Protein AF-A0A967ILQ4-F1 (afdb_monomer)

Foldseek 3Di:
DDPPPPPPDQDAADDPQFDWDDDPNHTHGDPQWGADPVVRDTGHPDDDDPDDDDPDDDPDPCPDPPDDDDDD

Sequence (72 aa):
MKTYVDASATPPGGSNTQVQYNDNGSFGGDAEMVYDDSSNVLNVYQLTADEVKLEGQLDVLLLHTGDKLLLE

Structure (mmCIF, N/CA/C/O backbone):
data_AF-A0A967ILQ4-F1
#
_entry.id   AF-A0A967ILQ4-F1
#
loop_
_atom_site.group_PDB
_atom_site.id
_atom_site.type_symbol
_atom_site.label_atom_id
_atom_site.label_alt_id
_atom_site.label_comp_id
_atom_site.label_asym_id
_atom_site.label_entity_id
_atom_site.label_seq_id
_atom_site.pdbx_PDB_ins_code
_atom_site.Cartn_x
_atom_site.Cartn_y
_atom_site.Cartn_z
_atom_site.occupancy
_atom_site.B_iso_or_equiv
_atom_site.auth_seq_id
_atom_site.auth_comp_id
_atom_site.auth_asym_id
_atom_site.auth_atom_id
_atom_site.pdbx_PDB_model_num
ATOM 1 N N . MET A 1 1 ? 38.341 -7.168 -18.587 1.00 72.25 1 MET A N 1
ATOM 2 C CA . MET A 1 1 ? 37.366 -6.113 -18.243 1.00 72.25 1 MET A CA 1
ATOM 3 C C . MET A 1 1 ? 36.367 -6.714 -17.267 1.00 72.25 1 MET A C 1
ATOM 5 O O . MET A 1 1 ? 35.843 -7.778 -17.565 1.00 72.25 1 MET A O 1
ATOM 9 N N . LYS A 1 2 ? 36.186 -6.132 -16.077 1.00 68.88 2 LYS A N 1
ATOM 10 C CA . LYS A 1 2 ? 35.132 -6.567 -15.151 1.00 68.88 2 LYS A CA 1
ATOM 11 C C . LYS A 1 2 ? 33.822 -5.982 -15.674 1.00 68.88 2 LYS A C 1
ATOM 13 O O . LYS A 1 2 ? 33.675 -4.766 -15.699 1.00 68.88 2 LYS A O 1
ATOM 18 N N . THR A 1 3 ? 32.926 -6.827 -16.164 1.00 69.25 3 THR A N 1
ATOM 19 C CA . THR A 1 3 ? 31.543 -6.440 -16.444 1.00 69.25 3 THR A CA 1
ATOM 20 C C . THR A 1 3 ? 30.862 -6.229 -15.104 1.00 69.25 3 THR A C 1
ATOM 22 O O . THR A 1 3 ? 30.579 -7.188 -14.387 1.00 69.25 3 THR A O 1
ATOM 25 N N . TYR A 1 4 ? 30.669 -4.969 -14.731 1.00 78.62 4 TYR A N 1
ATOM 26 C CA . TYR A 1 4 ? 29.698 -4.635 -13.704 1.00 78.62 4 TYR A CA 1
ATOM 27 C C . TYR A 1 4 ? 28.347 -4.946 -14.327 1.00 78.62 4 TYR A C 1
ATOM 29 O O . TYR A 1 4 ? 27.934 -4.264 -15.258 1.00 78.62 4 TYR A O 1
ATOM 37 N N . VAL A 1 5 ? 27.734 -6.046 -13.899 1.00 74.44 5 VAL A N 1
ATOM 38 C CA . VAL A 1 5 ? 26.320 -6.260 -14.173 1.00 74.44 5 VAL A CA 1
ATOM 39 C C . VAL A 1 5 ? 25.596 -5.157 -13.416 1.00 74.44 5 VAL A C 1
ATOM 41 O O . VAL A 1 5 ? 25.629 -5.098 -12.187 1.00 74.44 5 VAL A O 1
ATOM 44 N N . ASP A 1 6 ? 25.035 -4.214 -14.152 1.00 72.56 6 ASP A N 1
ATOM 45 C CA . ASP A 1 6 ? 23.925 -3.430 -13.661 1.00 72.56 6 ASP A CA 1
ATOM 46 C C . ASP A 1 6 ? 22.835 -4.443 -13.319 1.00 72.56 6 ASP A C 1
ATOM 48 O O . ASP A 1 6 ? 22.304 -5.138 -14.182 1.00 72.56 6 ASP A O 1
ATOM 52 N N . ALA A 1 7 ? 22.596 -4.643 -12.023 1.00 70.88 7 ALA A N 1
ATOM 53 C CA . ALA A 1 7 ? 21.503 -5.488 -11.585 1.00 70.88 7 ALA A CA 1
ATOM 54 C C . ALA A 1 7 ? 20.241 -4.967 -12.278 1.00 70.88 7 ALA A C 1
ATOM 56 O O . ALA A 1 7 ? 19.827 -3.835 -12.027 1.00 70.88 7 ALA A O 1
ATOM 57 N N . SER A 1 8 ? 19.685 -5.760 -13.197 1.00 77.56 8 SER A N 1
ATOM 58 C CA . SER A 1 8 ? 18.401 -5.463 -13.816 1.00 77.56 8 SER A CA 1
ATOM 59 C C . SER A 1 8 ? 17.406 -5.311 -12.673 1.00 77.56 8 SER A C 1
ATOM 61 O O . SER A 1 8 ? 17.101 -6.278 -11.975 1.00 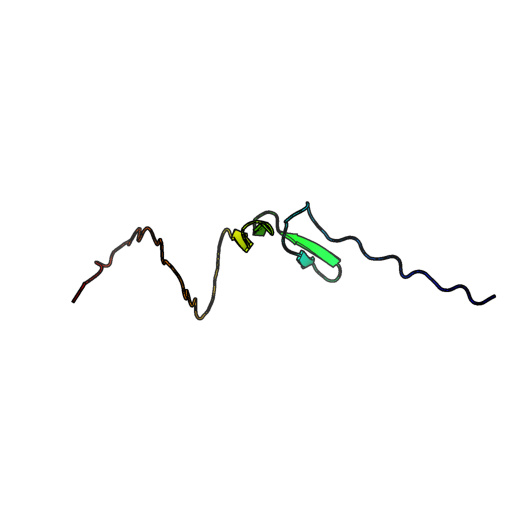77.56 8 SER A O 1
ATOM 63 N N . ALA A 1 9 ? 17.003 -4.070 -12.401 1.00 81.88 9 ALA A N 1
ATOM 64 C CA . ALA A 1 9 ? 16.040 -3.798 -11.356 1.00 81.88 9 ALA A CA 1
ATOM 65 C C . ALA A 1 9 ? 14.723 -4.450 -11.778 1.00 81.88 9 ALA A C 1
ATOM 67 O O . ALA A 1 9 ? 14.215 -4.182 -12.867 1.00 81.88 9 ALA A O 1
ATOM 68 N N . THR A 1 10 ? 14.186 -5.322 -10.931 1.00 86.19 10 THR A N 1
ATOM 69 C CA . THR A 1 10 ? 12.829 -5.838 -11.097 1.00 86.19 10 THR A CA 1
ATOM 70 C C . THR A 1 10 ? 11.864 -4.656 -11.013 1.00 86.19 10 THR A C 1
ATOM 72 O O . THR A 1 10 ? 11.875 -3.965 -9.988 1.00 86.19 10 THR A O 1
ATOM 75 N N . PRO A 1 11 ? 11.063 -4.382 -12.057 1.00 91.00 11 PRO A N 1
ATOM 76 C CA . PRO A 1 11 ? 10.092 -3.298 -12.012 1.00 91.00 11 PRO A CA 1
ATOM 77 C C . PRO A 1 11 ? 9.096 -3.499 -10.859 1.00 91.00 11 PRO A C 1
ATOM 79 O O . PRO A 1 11 ? 8.790 -4.650 -10.531 1.00 91.00 11 PRO A O 1
ATOM 82 N N . PRO A 1 12 ? 8.574 -2.417 -10.256 1.00 94.94 12 PRO A N 1
ATOM 83 C CA . PRO A 1 12 ? 7.431 -2.533 -9.357 1.00 94.94 12 PRO A CA 1
ATOM 84 C C . PRO A 1 12 ? 6.224 -3.122 -10.107 1.00 94.94 12 PRO A C 1
ATOM 86 O O . PRO A 1 12 ? 6.083 -2.944 -11.321 1.00 94.94 12 PRO A O 1
ATOM 89 N N . GLY A 1 13 ? 5.355 -3.822 -9.383 1.00 96.31 13 GLY A N 1
ATOM 90 C CA . GLY A 1 13 ? 4.073 -4.303 -9.888 1.00 96.31 13 GLY A CA 1
ATOM 91 C C . GLY A 1 13 ? 2.995 -3.213 -9.855 1.00 96.31 13 GLY A C 1
ATOM 92 O O . GLY A 1 13 ? 3.081 -2.266 -9.081 1.00 96.31 13 GLY A O 1
ATOM 93 N N . GLY A 1 14 ? 1.943 -3.352 -10.662 1.00 97.12 14 GLY A N 1
ATOM 94 C CA . GLY A 1 14 ? 0.789 -2.443 -10.639 1.00 97.12 14 GLY A CA 1
ATOM 95 C C . GLY A 1 14 ? 0.999 -1.073 -11.302 1.00 97.12 14 GLY A C 1
ATOM 96 O O . GLY A 1 14 ? 2.000 -0.807 -11.966 1.00 97.12 14 GLY A O 1
ATOM 97 N N . SER A 1 15 ? -0.012 -0.215 -11.169 1.00 97.69 15 SER A N 1
ATOM 98 C CA . SER A 1 15 ? 0.008 1.180 -11.630 1.00 97.69 15 SER A CA 1
ATOM 99 C C . SER A 1 15 ? 0.681 2.096 -10.606 1.00 97.69 15 SER A C 1
ATOM 101 O O . SER A 1 15 ? 0.834 1.733 -9.441 1.00 97.69 15 SER A O 1
ATOM 103 N N . ASN A 1 16 ? 1.051 3.312 -11.029 1.00 97.19 16 ASN A N 1
ATOM 104 C CA . ASN A 1 16 ? 1.512 4.348 -10.100 1.00 97.19 16 ASN A CA 1
ATOM 105 C C . ASN A 1 16 ? 0.529 4.480 -8.923 1.00 97.19 16 ASN A C 1
ATOM 107 O O . ASN A 1 16 ? -0.667 4.313 -9.142 1.00 97.19 16 ASN A O 1
ATOM 111 N N . THR A 1 17 ? 1.055 4.779 -7.732 1.00 98.06 17 THR A N 1
ATOM 112 C CA . THR A 1 17 ? 0.346 4.903 -6.436 1.00 98.06 17 THR A CA 1
ATOM 113 C C . THR A 1 17 ? -0.192 3.619 -5.795 1.00 98.06 17 THR A C 1
ATOM 115 O O . THR A 1 17 ? -0.596 3.659 -4.633 1.00 98.06 17 THR A O 1
ATOM 118 N N . GLN A 1 18 ? -0.142 2.470 -6.473 1.00 98.31 18 GLN A N 1
ATOM 119 C CA . GLN A 1 18 ? -0.557 1.189 -5.889 1.00 98.31 18 GLN A CA 1
ATOM 120 C C . GLN A 1 18 ? 0.504 0.629 -4.931 1.00 98.31 18 GLN A C 1
ATOM 122 O O . GLN A 1 18 ? 1.701 0.599 -5.246 1.00 98.31 18 GLN A O 1
ATOM 127 N N . VAL A 1 19 ? 0.069 0.163 -3.757 1.00 97.94 19 VAL A N 1
ATOM 128 C CA . VAL A 1 19 ? 0.954 -0.445 -2.753 1.00 97.94 19 VAL A CA 1
ATOM 129 C C . VAL A 1 19 ? 1.553 -1.745 -3.292 1.00 97.94 19 VAL A C 1
ATOM 131 O O . VAL A 1 19 ? 0.863 -2.574 -3.885 1.00 97.94 19 VAL A O 1
ATOM 134 N N . GLN A 1 20 ? 2.859 -1.917 -3.076 1.00 97.75 20 GLN A N 1
ATOM 135 C CA . GLN A 1 20 ? 3.586 -3.127 -3.454 1.00 97.75 20 GLN A CA 1
ATOM 136 C C . GLN A 1 20 ? 3.401 -4.226 -2.410 1.00 97.75 20 GLN A C 1
ATOM 138 O O . GLN A 1 20 ? 3.577 -3.985 -1.215 1.00 97.75 20 GLN A O 1
ATOM 143 N N . TYR A 1 21 ? 3.159 -5.449 -2.865 1.00 97.31 21 TYR A N 1
ATOM 144 C CA . TYR A 1 21 ? 3.200 -6.645 -2.031 1.00 97.31 21 TYR A CA 1
ATOM 145 C C . TYR A 1 21 ? 4.043 -7.741 -2.691 1.00 97.31 21 TYR A C 1
ATOM 147 O O . TYR A 1 21 ? 4.427 -7.656 -3.859 1.00 97.31 21 TYR A O 1
ATOM 155 N N . ASN A 1 22 ? 4.375 -8.772 -1.918 1.00 96.56 22 ASN A N 1
ATOM 156 C CA . ASN A 1 22 ? 5.060 -9.951 -2.430 1.00 96.56 22 ASN A CA 1
ATOM 157 C C . ASN A 1 22 ? 4.035 -10.939 -2.998 1.00 96.56 22 ASN A C 1
ATOM 159 O O . ASN A 1 22 ? 3.333 -11.607 -2.237 1.00 96.56 22 ASN A O 1
ATOM 163 N N . ASP A 1 23 ? 3.989 -11.056 -4.320 1.00 96.56 23 ASP A N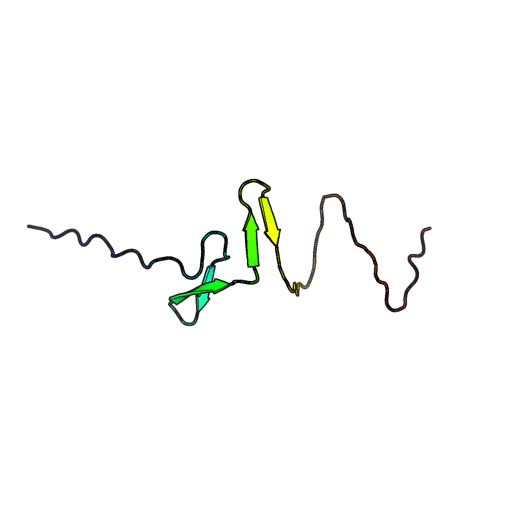 1
ATOM 164 C CA . ASP A 1 23 ? 3.222 -12.072 -5.028 1.00 96.56 23 ASP A CA 1
ATOM 165 C C . ASP A 1 23 ? 4.131 -13.256 -5.370 1.00 96.56 23 ASP A C 1
ATOM 167 O O . ASP A 1 23 ? 4.735 -13.331 -6.442 1.00 96.56 23 ASP A O 1
ATOM 171 N N . ASN A 1 24 ? 4.279 -14.176 -4.414 1.00 96.69 24 ASN A N 1
ATOM 172 C CA . ASN A 1 24 ? 4.987 -15.445 -4.610 1.00 96.69 24 ASN A CA 1
ATOM 173 C C . ASN A 1 24 ? 6.433 -15.297 -5.134 1.00 96.69 24 ASN A C 1
ATOM 175 O O . ASN A 1 24 ? 6.907 -16.093 -5.944 1.00 96.69 24 ASN A O 1
ATOM 179 N N . GLY A 1 25 ? 7.153 -14.282 -4.654 1.00 94.62 25 GLY A N 1
ATOM 180 C CA . GLY A 1 25 ? 8.536 -13.974 -5.026 1.00 94.62 25 GLY A CA 1
ATOM 181 C C . GLY A 1 25 ? 8.680 -12.887 -6.094 1.00 94.62 25 GLY A C 1
ATOM 182 O O . GLY A 1 25 ? 9.809 -12.543 -6.440 1.00 94.62 25 GLY A O 1
ATOM 183 N N . SER A 1 26 ? 7.570 -12.336 -6.591 1.00 94.25 26 SER A N 1
ATOM 184 C CA . SER A 1 26 ? 7.541 -11.192 -7.510 1.00 94.25 26 SER A CA 1
ATOM 185 C C . SER A 1 26 ? 6.885 -9.974 -6.858 1.00 94.25 26 SER A C 1
ATOM 187 O O . SER A 1 26 ? 6.140 -10.100 -5.888 1.00 94.25 26 SER A O 1
ATOM 189 N N . PHE A 1 27 ? 7.140 -8.782 -7.397 1.00 96.88 27 PHE A N 1
ATOM 190 C CA . PHE A 1 27 ? 6.388 -7.589 -7.014 1.00 96.88 27 PHE A CA 1
ATOM 191 C C . PHE A 1 27 ? 4.972 -7.651 -7.598 1.00 96.88 27 PHE A C 1
ATOM 193 O O . PHE A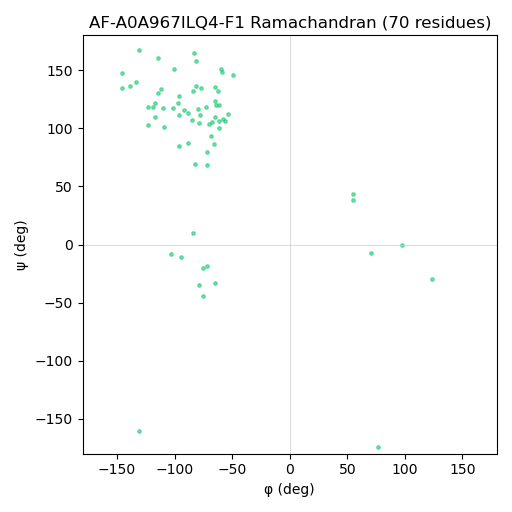 1 27 ? 4.802 -7.664 -8.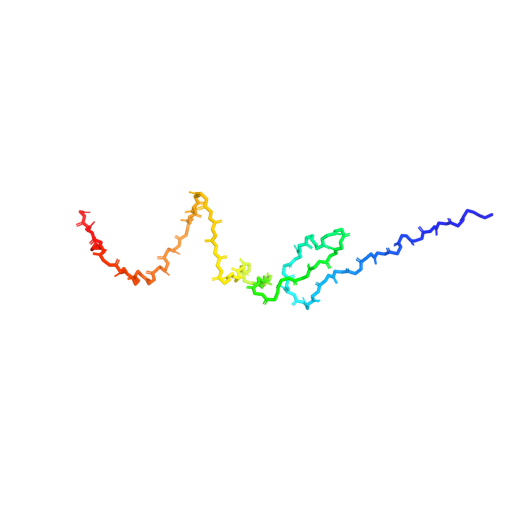817 1.00 96.88 27 PHE A O 1
ATOM 200 N N . GLY A 1 28 ? 3.970 -7.673 -6.723 1.00 97.69 28 GLY A N 1
ATOM 201 C CA . GLY A 1 28 ? 2.573 -7.416 -7.058 1.00 97.69 28 GLY A CA 1
ATOM 202 C C . GLY A 1 28 ? 2.187 -5.990 -6.666 1.00 97.69 28 GLY A C 1
ATOM 203 O O . GLY A 1 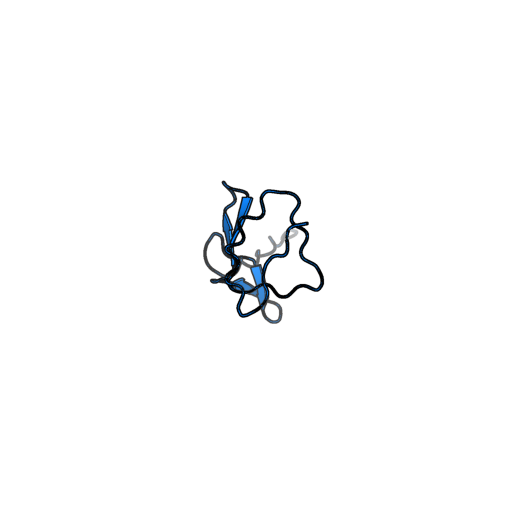28 ? 2.756 -5.430 -5.730 1.00 97.69 28 GLY A O 1
ATOM 204 N N . GLY A 1 29 ? 1.229 -5.402 -7.379 1.00 97.69 29 GLY A N 1
ATOM 205 C CA . GLY A 1 29 ? 0.593 -4.143 -6.987 1.00 97.69 29 GLY A CA 1
ATOM 206 C C . GLY A 1 29 ? -0.859 -4.394 -6.603 1.00 97.69 29 GLY A C 1
ATOM 207 O O . GLY A 1 29 ? -1.559 -5.112 -7.318 1.00 97.69 29 GLY A O 1
ATOM 208 N N . ASP A 1 30 ? -1.303 -3.829 -5.485 1.00 97.44 30 ASP A N 1
ATOM 209 C CA . ASP A 1 30 ? -2.691 -3.925 -5.037 1.00 97.44 30 ASP A CA 1
ATOM 210 C C . ASP A 1 30 ? -3.499 -2.729 -5.566 1.00 97.44 30 ASP A C 1
ATOM 212 O O . ASP A 1 30 ? -3.233 -1.573 -5.234 1.00 97.44 30 ASP A O 1
ATOM 216 N N . ALA A 1 31 ? -4.485 -3.003 -6.421 1.00 96.56 31 ALA A N 1
ATOM 217 C CA . ALA A 1 31 ? -5.318 -1.971 -7.031 1.00 96.56 31 ALA A CA 1
ATOM 218 C C . ALA A 1 31 ? -6.313 -1.318 -6.055 1.00 96.56 31 ALA A C 1
ATOM 220 O O . ALA A 1 31 ? -6.809 -0.229 -6.347 1.00 96.56 31 ALA A O 1
ATOM 221 N N . GLU A 1 32 ? -6.600 -1.961 -4.922 1.00 96.56 32 GLU A N 1
ATOM 222 C CA . GLU A 1 32 ? -7.501 -1.472 -3.876 1.00 96.56 32 GLU A CA 1
ATOM 223 C C . GLU A 1 32 ? -6.752 -0.735 -2.753 1.00 96.56 32 GLU A C 1
ATOM 225 O O . GLU A 1 32 ? -7.385 -0.067 -1.931 1.00 96.56 32 GLU A O 1
ATOM 230 N N . MET A 1 33 ? -5.414 -0.807 -2.734 1.00 97.62 33 MET A N 1
ATOM 231 C CA . MET A 1 33 ? -4.557 -0.067 -1.806 1.00 97.62 33 MET A CA 1
ATOM 232 C C . MET A 1 33 ? -3.773 1.036 -2.522 1.00 97.62 33 MET A C 1
ATOM 234 O O . MET A 1 33 ? -2.743 0.789 -3.152 1.00 97.62 33 MET A O 1
ATOM 238 N N . VAL A 1 34 ? -4.245 2.278 -2.393 1.00 98.00 34 VAL A N 1
ATOM 239 C CA . VAL A 1 34 ? -3.707 3.435 -3.126 1.00 98.00 34 VAL A CA 1
ATOM 240 C C . VAL A 1 34 ? -3.152 4.478 -2.161 1.00 98.00 34 VAL A C 1
ATOM 242 O O . VAL A 1 34 ? -3.902 5.045 -1.362 1.00 98.00 34 VAL A O 1
ATOM 245 N N . TYR A 1 35 ? -1.849 4.750 -2.258 1.00 98.12 35 TYR A N 1
ATOM 246 C CA . TYR A 1 35 ? -1.156 5.768 -1.469 1.00 98.12 35 TYR A CA 1
ATOM 247 C C . TYR A 1 35 ? -1.024 7.083 -2.246 1.00 98.12 35 TYR A C 1
ATOM 249 O O . TYR A 1 35 ? -0.431 7.124 -3.323 1.00 98.12 35 TYR A O 1
ATOM 257 N N . ASP A 1 36 ? -1.558 8.160 -1.681 1.00 97.50 36 ASP A N 1
ATOM 258 C CA . ASP A 1 36 ? -1.385 9.527 -2.165 1.00 97.50 36 ASP A CA 1
ATOM 259 C C . ASP A 1 36 ? -0.244 10.192 -1.382 1.00 97.50 36 ASP A C 1
ATOM 261 O O . ASP A 1 36 ? -0.356 10.451 -0.182 1.00 97.50 36 ASP A O 1
ATOM 265 N N . ASP A 1 37 ? 0.870 10.458 -2.064 1.00 97.00 37 ASP A N 1
ATOM 266 C CA . ASP A 1 37 ? 2.080 11.033 -1.472 1.00 97.00 37 ASP A CA 1
ATOM 267 C C . ASP A 1 37 ? 1.968 12.532 -1.175 1.00 97.00 37 ASP A C 1
ATOM 269 O O . ASP A 1 37 ? 2.702 13.060 -0.338 1.00 97.00 37 ASP A O 1
ATOM 273 N N . SER A 1 38 ? 1.028 13.211 -1.826 1.00 97.69 38 SER A N 1
ATOM 274 C CA . SER A 1 38 ? 0.787 14.639 -1.669 1.00 97.69 38 SER A CA 1
ATOM 275 C C . SER A 1 38 ? -0.009 14.920 -0.397 1.00 97.69 38 SER A C 1
ATOM 277 O O . SER A 1 38 ? 0.226 15.928 0.269 1.00 97.69 38 SER A O 1
ATOM 279 N N . SER A 1 39 ? -0.928 14.019 -0.039 1.00 95.44 39 SER A N 1
ATOM 280 C CA . SER A 1 39 ? -1.732 14.095 1.188 1.00 95.44 39 SER A CA 1
ATOM 281 C C . SER A 1 39 ? -1.276 13.148 2.304 1.00 95.44 39 SER A C 1
ATOM 283 O O . SER A 1 39 ? -1.753 13.279 3.430 1.00 95.44 39 SER A O 1
ATOM 285 N N . ASN A 1 40 ? -0.333 12.239 2.027 1.00 93.69 40 ASN A N 1
ATOM 286 C CA . ASN A 1 40 ? 0.110 11.177 2.937 1.00 93.69 40 ASN A CA 1
ATOM 287 C C . ASN A 1 40 ? -1.065 10.303 3.425 1.00 93.69 40 ASN A C 1
ATOM 289 O O . ASN A 1 40 ? -1.186 9.989 4.611 1.00 93.69 40 ASN A O 1
ATOM 293 N N . VAL A 1 41 ? -1.955 9.936 2.498 1.00 93.50 41 VAL A N 1
ATOM 294 C CA . VAL A 1 41 ? -3.156 9.133 2.766 1.00 93.50 41 VAL A CA 1
ATOM 295 C C . VAL A 1 41 ? -3.049 7.786 2.063 1.00 93.50 41 VAL A C 1
ATOM 297 O O . VAL A 1 41 ? -2.802 7.717 0.862 1.00 93.50 41 VAL A O 1
ATOM 300 N N . LEU A 1 42 ? -3.293 6.706 2.807 1.00 94.56 42 LEU A N 1
ATOM 301 C CA . LEU A 1 42 ? -3.471 5.364 2.259 1.00 94.56 42 LEU A CA 1
ATOM 302 C C . LEU A 1 42 ? -4.964 5.020 2.219 1.00 94.56 42 LEU A C 1
ATOM 304 O O . LEU A 1 42 ? -5.610 4.917 3.260 1.00 94.56 42 LEU A O 1
ATOM 308 N N . ASN A 1 43 ? -5.495 4.802 1.018 1.00 94.88 43 ASN A N 1
ATOM 309 C CA . ASN A 1 43 ? -6.831 4.248 0.822 1.00 94.88 43 ASN A CA 1
ATOM 310 C C . ASN A 1 43 ? -6.745 2.725 0.900 1.00 94.88 43 ASN A C 1
ATOM 312 O O . ASN A 1 43 ? -5.888 2.136 0.246 1.00 94.88 43 ASN A O 1
ATOM 316 N N . VAL A 1 44 ? -7.632 2.104 1.676 1.00 94.38 44 VAL A N 1
ATOM 317 C CA . VAL A 1 44 ? -7.759 0.646 1.797 1.00 94.38 44 VAL A CA 1
ATOM 318 C C . VAL A 1 44 ? -9.228 0.259 1.697 1.00 94.38 44 VAL A C 1
ATOM 320 O O . VAL A 1 44 ? -10.084 0.944 2.256 1.00 94.38 44 VAL A O 1
ATOM 323 N N . TYR A 1 45 ? -9.534 -0.841 1.007 1.00 90.88 45 TYR A N 1
ATOM 324 C CA . TYR A 1 45 ? -10.908 -1.344 0.925 1.00 90.88 45 TYR A CA 1
ATOM 325 C C . TYR A 1 45 ? -11.349 -2.033 2.224 1.00 90.88 45 TYR A C 1
ATOM 327 O O . TYR A 1 45 ? -12.442 -1.785 2.732 1.00 90.88 45 TYR A O 1
ATOM 335 N N . GLN A 1 46 ? -10.482 -2.874 2.791 1.00 89.75 46 GLN A N 1
ATOM 336 C CA . GLN A 1 46 ? -10.707 -3.558 4.063 1.00 89.75 46 GLN A CA 1
ATOM 337 C C . GLN A 1 46 ? -9.422 -3.557 4.893 1.00 89.75 46 GLN A C 1
ATOM 339 O O . GLN A 1 46 ? -8.343 -3.837 4.377 1.00 89.75 46 GLN A O 1
ATOM 344 N N . LEU A 1 47 ? -9.547 -3.281 6.193 1.00 90.19 47 LEU A N 1
ATOM 345 C CA . LEU A 1 47 ? -8.454 -3.358 7.160 1.00 90.19 47 LEU A CA 1
ATOM 346 C C . LEU A 1 47 ? -8.848 -4.310 8.290 1.00 90.19 47 LEU A C 1
ATOM 348 O O . LEU A 1 47 ? -9.814 -4.062 9.005 1.00 90.19 47 LEU A O 1
ATOM 352 N N . THR A 1 48 ? -8.087 -5.392 8.453 1.00 93.25 48 THR A N 1
ATOM 353 C CA . THR A 1 48 ? -8.167 -6.275 9.625 1.00 93.25 48 THR A CA 1
ATOM 354 C C . THR A 1 48 ? -6.892 -6.094 10.436 1.00 93.25 48 THR A C 1
ATOM 356 O O . THR A 1 48 ? -5.803 -6.359 9.931 1.00 93.25 48 THR A O 1
ATOM 359 N N . ALA A 1 49 ? -7.021 -5.619 11.671 1.00 90.31 49 ALA A N 1
ATOM 360 C CA . ALA A 1 49 ? -5.905 -5.395 12.582 1.00 90.31 49 ALA A CA 1
ATOM 361 C C . ALA A 1 49 ? -6.347 -5.686 14.021 1.00 90.31 49 ALA A C 1
ATOM 363 O O . ALA A 1 49 ? -7.502 -5.440 14.365 1.00 90.31 49 ALA A O 1
ATOM 364 N N . ASP A 1 50 ? -5.428 -6.181 14.853 1.00 94.88 50 ASP A N 1
ATOM 365 C CA . ASP A 1 50 ? -5.696 -6.438 16.277 1.00 94.88 50 ASP A CA 1
ATOM 366 C C . ASP A 1 50 ? -5.980 -5.138 17.047 1.00 94.88 50 ASP A C 1
ATOM 368 O O . ASP A 1 50 ? -6.782 -5.111 17.978 1.00 94.88 50 ASP A O 1
ATOM 372 N N . GLU A 1 51 ? -5.340 -4.041 16.637 1.00 90.31 51 GLU A N 1
ATOM 373 C CA . GLU A 1 51 ? -5.540 -2.709 17.195 1.00 90.31 51 GLU A CA 1
ATOM 374 C C . GLU A 1 51 ? -5.382 -1.654 16.092 1.00 90.31 51 GLU A C 1
ATOM 376 O O . GLU A 1 51 ? -4.430 -1.694 15.310 1.00 90.31 51 GLU A O 1
ATOM 381 N N . VAL A 1 52 ? -6.300 -0.684 16.046 1.00 87.88 52 VAL A N 1
ATOM 382 C CA . VAL A 1 52 ? -6.204 0.504 15.187 1.00 87.88 52 VAL A CA 1
ATOM 383 C C . VAL A 1 52 ? -6.136 1.735 16.088 1.00 87.88 52 VAL A C 1
ATOM 385 O O . VAL A 1 52 ? -7.123 2.096 16.726 1.00 87.88 52 VAL A O 1
ATOM 388 N N . LYS A 1 53 ? -4.966 2.383 16.148 1.00 84.12 53 LYS A N 1
ATOM 389 C CA . LYS A 1 53 ? -4.764 3.650 16.869 1.00 84.12 53 LYS A CA 1
ATOM 390 C C . LYS A 1 53 ? -4.881 4.817 15.903 1.00 84.12 53 LYS A C 1
ATOM 392 O O . LYS A 1 53 ? -4.199 4.841 14.881 1.00 84.12 53 LYS A O 1
ATOM 397 N N . LEU A 1 54 ? -5.725 5.785 16.237 1.00 84.50 54 LEU A N 1
ATOM 398 C CA . LEU A 1 54 ? -5.942 6.986 15.438 1.00 84.50 54 LEU A CA 1
ATOM 399 C C . LEU A 1 54 ? -5.649 8.194 16.328 1.00 84.50 54 LEU A C 1
ATOM 401 O O . LEU A 1 54 ? -6.441 8.548 17.191 1.00 84.50 54 LEU A O 1
ATOM 405 N N . GLU A 1 55 ? -4.479 8.799 16.128 1.00 80.25 55 GLU A N 1
ATOM 406 C CA . GLU A 1 55 ? -3.959 9.925 16.928 1.00 80.25 55 GLU A CA 1
ATOM 407 C C . GLU A 1 55 ? -4.498 11.299 16.452 1.00 80.25 55 GLU A C 1
ATOM 409 O O . GLU A 1 55 ? -4.004 12.350 16.854 1.00 80.25 55 GLU A O 1
ATOM 414 N N . GLY A 1 56 ? -5.490 11.303 15.551 1.00 73.62 56 GLY A N 1
ATOM 415 C CA . GLY A 1 56 ? -6.069 12.494 14.918 1.00 73.62 56 GLY A CA 1
ATOM 416 C C . GLY A 1 56 ? -7.600 12.512 14.966 1.00 73.62 56 GLY A C 1
ATOM 417 O O . GLY A 1 56 ? -8.218 11.817 15.770 1.00 73.62 56 GLY A O 1
ATOM 418 N N . GLN A 1 57 ? -8.228 13.316 14.102 1.00 71.81 57 GLN A N 1
ATOM 419 C CA . GLN A 1 57 ? -9.688 13.349 13.997 1.00 71.81 57 GLN A CA 1
ATOM 420 C C . GLN A 1 57 ? -10.213 11.996 13.513 1.00 71.81 57 GLN A C 1
ATOM 422 O O . GLN A 1 57 ? -9.886 11.537 12.420 1.00 71.81 57 GLN A O 1
ATOM 427 N N . LEU A 1 58 ? -11.056 11.382 14.338 1.00 72.19 58 LEU A N 1
ATOM 428 C CA . LEU A 1 58 ? -11.802 10.190 13.984 1.00 72.19 58 LEU A CA 1
ATOM 429 C C . LEU A 1 58 ? -13.132 10.593 13.335 1.00 72.19 58 LEU A C 1
ATOM 431 O O . LEU A 1 58 ? -14.143 10.708 14.023 1.00 72.19 58 LEU A O 1
ATOM 435 N N . ASP A 1 59 ? -13.145 10.798 12.018 1.00 69.44 59 ASP A N 1
ATOM 436 C CA . ASP A 1 59 ? -14.390 10.970 11.253 1.00 69.44 59 ASP A CA 1
ATOM 437 C C . ASP A 1 59 ? -14.985 9.593 10.926 1.00 69.44 59 ASP A C 1
ATOM 439 O O . ASP A 1 59 ? -14.985 9.108 9.796 1.00 69.44 59 ASP A O 1
ATOM 443 N N . VAL A 1 60 ? -15.468 8.906 11.959 1.00 65.50 60 VAL A N 1
ATOM 444 C CA . VAL A 1 60 ? -16.231 7.672 11.773 1.00 65.50 60 VAL A CA 1
ATOM 445 C C . VAL A 1 60 ? -17.696 8.052 11.604 1.00 65.50 60 VAL A C 1
ATOM 447 O O . VAL A 1 60 ? -18.348 8.488 12.552 1.00 65.50 60 VAL A O 1
ATOM 450 N N . LEU A 1 61 ? -18.259 7.823 10.413 1.00 59.97 61 LEU A N 1
ATOM 451 C CA . LEU A 1 61 ? -19.698 7.598 10.317 1.00 59.97 61 LEU A CA 1
ATOM 452 C C . LEU A 1 61 ? -19.951 6.253 10.993 1.00 59.97 61 LEU A C 1
ATOM 454 O O . LEU A 1 61 ? -19.814 5.202 10.368 1.00 59.97 61 LEU A O 1
ATOM 458 N N . LEU A 1 62 ? -20.268 6.274 12.286 1.00 64.06 62 LEU A N 1
ATOM 459 C CA . LEU A 1 62 ? -20.706 5.075 12.983 1.00 64.06 62 LEU A CA 1
ATOM 460 C C . LEU A 1 62 ? -22.059 4.686 12.368 1.00 64.06 62 LEU A C 1
ATOM 462 O O . LEU A 1 62 ? -23.117 5.070 12.858 1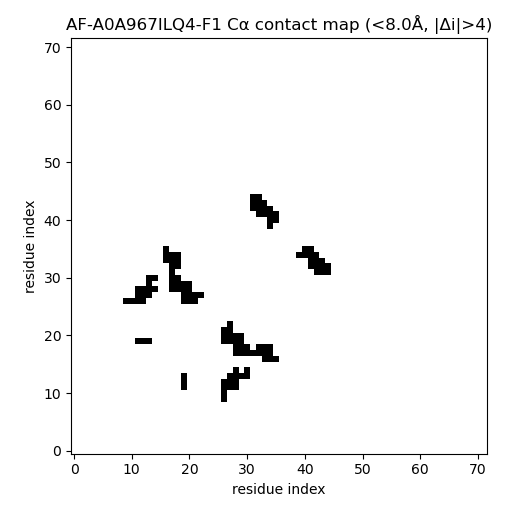.00 64.06 62 LEU A O 1
ATOM 466 N N . LEU A 1 63 ? -22.061 3.919 11.275 1.00 62.31 63 LEU A N 1
ATOM 467 C CA . LEU A 1 63 ? -23.210 3.100 10.906 1.00 62.31 63 LEU A CA 1
ATOM 468 C C . LEU A 1 63 ? -23.242 1.945 11.908 1.00 62.31 63 LEU A C 1
ATOM 470 O O . LEU A 1 63 ? -22.933 0.805 11.576 1.00 62.31 63 LEU A O 1
ATOM 474 N N . HIS A 1 64 ? -23.541 2.248 13.173 1.00 56.50 64 HIS A N 1
ATOM 475 C CA . HIS A 1 64 ? -23.752 1.223 14.180 1.00 56.50 64 HIS A CA 1
ATOM 476 C C . HIS A 1 64 ? -24.939 0.373 13.731 1.00 56.50 64 HIS A C 1
ATOM 478 O O . HIS A 1 64 ? -26.099 0.779 13.833 1.00 56.50 64 HIS A O 1
ATOM 484 N N . THR A 1 65 ? -24.655 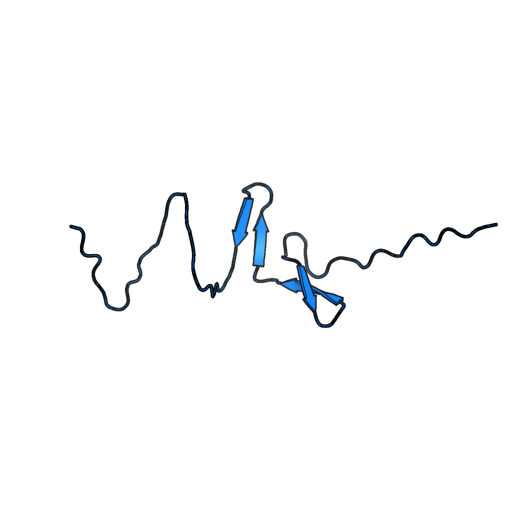-0.839 13.264 1.00 58.28 65 THR A N 1
ATOM 485 C CA . THR A 1 65 ? -25.599 -1.942 13.371 1.00 58.28 65 THR A CA 1
ATOM 486 C C . THR A 1 65 ? -25.636 -2.355 14.841 1.00 58.28 65 THR A C 1
ATOM 488 O O . THR A 1 65 ? -24.982 -3.313 15.234 1.00 58.28 65 THR A O 1
ATOM 491 N N . GLY A 1 66 ? -26.367 -1.608 15.671 1.00 57.59 66 GLY A N 1
ATOM 492 C CA . GLY A 1 66 ? -26.919 -2.163 16.910 1.00 57.59 66 GLY A CA 1
ATOM 493 C C . GLY A 1 66 ? -26.580 -1.494 18.238 1.00 57.59 66 GLY A C 1
ATOM 494 O O . GLY A 1 66 ? -27.462 -1.515 19.087 1.00 57.59 66 GLY A O 1
ATOM 495 N N . ASP A 1 67 ? -25.429 -0.845 18.434 1.00 69.81 67 ASP A N 1
ATOM 496 C CA . ASP A 1 67 ? -25.092 -0.294 19.759 1.00 69.81 67 ASP A CA 1
ATOM 497 C C . ASP A 1 67 ? -24.964 1.233 19.763 1.00 69.81 67 ASP A C 1
ATOM 499 O O . ASP A 1 67 ? -24.198 1.837 19.011 1.00 69.81 67 ASP A O 1
ATOM 503 N N . LYS A 1 68 ? -25.782 1.862 20.618 1.00 66.06 68 LYS A N 1
ATOM 504 C CA . LYS A 1 68 ? -25.793 3.305 20.870 1.00 66.06 68 LYS A CA 1
ATOM 505 C C . LYS 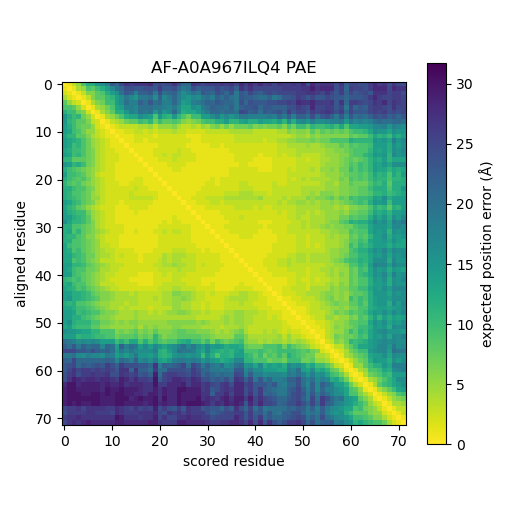A 1 68 ? -24.449 3.738 21.449 1.00 66.06 68 LYS A C 1
ATOM 507 O O . LYS A 1 68 ? -24.001 3.180 22.446 1.00 66.06 68 LYS A O 1
ATOM 512 N N . LEU A 1 69 ? -23.889 4.810 20.897 1.00 66.38 69 LEU A N 1
ATOM 513 C CA . LEU A 1 69 ? -22.838 5.583 21.548 1.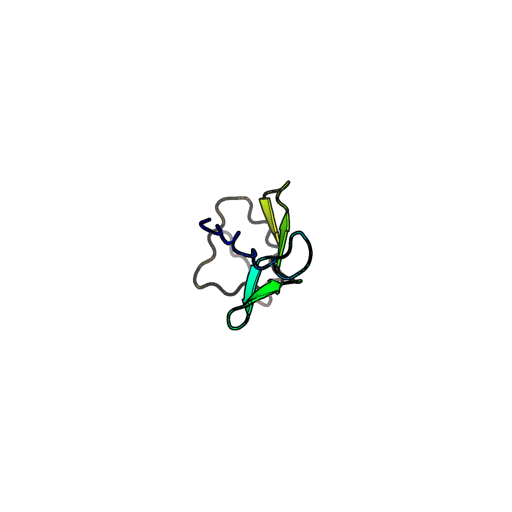00 66.38 69 LEU A CA 1
ATOM 514 C C . LEU A 1 69 ? -23.409 6.163 22.856 1.00 66.38 69 LEU A C 1
ATOM 516 O O . LEU A 1 69 ? -24.186 7.119 22.832 1.00 66.38 69 LEU A O 1
ATOM 520 N N . LEU A 1 70 ? -23.101 5.540 23.993 1.00 69.44 70 LEU A N 1
ATOM 521 C CA . LEU A 1 70 ? -23.366 6.127 25.302 1.00 69.44 70 LEU A CA 1
ATOM 522 C C . LEU A 1 70 ? -22.258 7.149 25.561 1.00 69.44 70 LEU A C 1
ATOM 524 O O . LEU A 1 70 ? -21.118 6.771 25.817 1.00 69.44 70 LEU A O 1
ATOM 528 N N . LEU A 1 71 ? -22.589 8.433 25.432 1.00 69.56 71 LEU A N 1
ATOM 529 C CA . LEU A 1 71 ? -21.775 9.491 26.016 1.00 69.56 71 LEU A CA 1
ATOM 530 C C . LEU A 1 71 ? -22.135 9.563 27.502 1.00 69.56 71 LEU A C 1
ATOM 532 O O . LEU A 1 71 ? -23.285 9.866 27.829 1.00 69.56 71 LEU A O 1
ATOM 536 N N . GLU A 1 72 ? -21.170 9.274 28.372 1.00 67.38 72 GLU A N 1
ATOM 537 C CA . GLU A 1 72 ? -21.115 9.907 29.695 1.00 67.38 72 GLU A CA 1
ATOM 538 C C . GLU A 1 72 ? -20.311 11.206 29.598 1.00 67.38 72 GLU A C 1
ATOM 540 O O . GLU A 1 72 ? -19.271 11.203 28.896 1.00 67.38 72 GLU A O 1
#

Mean predicted aligned error: 10.23 Å

Solvent-accessible surface area (backbone atoms only — not comparable to full-atom values): 5136 Å² total; per-residue (Å²): 134,86,80,76,75,75,76,79,74,80,70,79,26,67,58,90,50,31,43,75,45,78,50,92,88,39,58,29,33,37,90,61,31,39,47,41,84,90,78,73,42,75,46,66,82,78,86,90,69,99,72,88,88,76,98,62,89,80,86,69,82,77,79,60,88,78,67,80,86,78,82,129

pLDDT: mean 85.09, std 13.32, range [56.5, 98.31]

Secondary structure (DSSP, 8-state):
--------PPPPSSSTTEEEEEETTEEEEEEEEEEETTTTEEE-S----S-----S--------SS------

Radius of gyration: 20.15 Å; Cα contacts (8 Å, |Δi|>4): 60; chains: 1; bounding box: 64×30×48 Å